Protein AF-A0A7X7TKZ2-F1 (afdb_monomer_lite)

Foldseek 3Di:
DDDDDPVVVVVVVVVVVVVVVVVVVVVVVVVVVVVVVVVVVVVVVVVVVVVVVVVVVVVVVVVCVCPPPVNVVVCCCPVVVDDDPVVVVVVVVVVVD

Sequence (97 aa):
MQHKPRIGKARIILVSSIVLLGLLLLTFIHLQNIAISLSYQVEQSAAIIEELKRENKAYALQVLKLKSPDRVEQVAREKLGMMEPEAVLLKDKDLVN

pLDDT: mean 71.98, std 12.39, range [43.44, 94.62]

Radius of gyration: 40.83 Å; chains: 1; bounding box: 81×20×120 Å

Structure (mmCIF, N/CA/C/O backbone):
data_AF-A0A7X7TKZ2-F1
#
_entry.id   AF-A0A7X7TKZ2-F1
#
loop_
_atom_site.group_PDB
_atom_site.id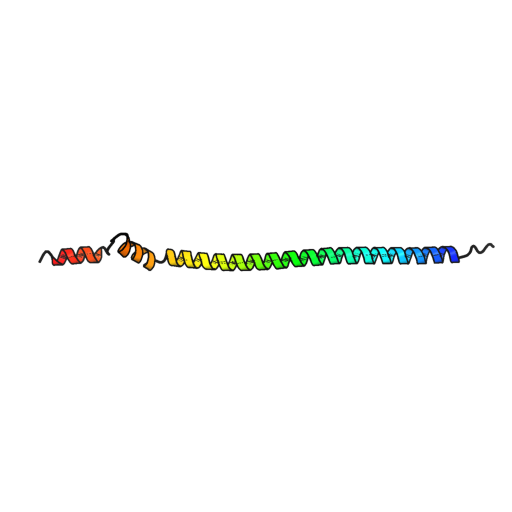
_atom_site.type_symbol
_atom_site.label_atom_id
_atom_site.label_alt_id
_atom_site.label_comp_id
_atom_site.label_asym_id
_atom_site.label_entity_id
_atom_site.label_seq_id
_atom_site.pdbx_PDB_ins_code
_atom_site.Cartn_x
_atom_site.Cartn_y
_atom_site.Cartn_z
_atom_site.occupancy
_atom_site.B_iso_or_equiv
_atom_site.auth_seq_id
_atom_site.auth_comp_id
_atom_site.auth_asym_id
_atom_site.auth_atom_id
_atom_site.pdbx_PDB_model_num
ATOM 1 N N . MET A 1 1 ? 39.102 -10.838 -59.931 1.00 43.44 1 MET A N 1
ATOM 2 C CA . MET A 1 1 ? 39.256 -10.596 -58.479 1.00 43.44 1 MET A CA 1
ATOM 3 C C . MET A 1 1 ? 38.960 -9.125 -58.200 1.00 43.44 1 MET A C 1
ATOM 5 O O . MET A 1 1 ? 39.757 -8.288 -58.589 1.00 43.44 1 MET A O 1
ATOM 9 N N . GLN A 1 2 ? 37.808 -8.785 -57.612 1.00 46.12 2 GLN A N 1
ATOM 10 C CA . GLN A 1 2 ? 37.507 -7.410 -57.182 1.00 46.12 2 GLN A CA 1
ATOM 11 C C . GLN A 1 2 ? 37.240 -7.398 -55.677 1.00 46.12 2 GLN A C 1
ATOM 13 O O . GLN A 1 2 ? 36.241 -7.935 -55.197 1.00 46.12 2 GLN A O 1
ATOM 18 N N . HIS A 1 3 ? 38.158 -6.794 -54.926 1.00 54.75 3 HIS A N 1
ATOM 19 C CA . HIS A 1 3 ? 38.039 -6.608 -53.487 1.00 54.75 3 HIS A CA 1
ATOM 20 C C . HIS A 1 3 ? 37.157 -5.375 -53.221 1.00 54.75 3 HIS A C 1
ATOM 22 O O . HIS A 1 3 ? 37.631 -4.246 -53.150 1.00 54.75 3 HIS A O 1
ATOM 28 N N . LYS A 1 4 ? 35.840 -5.583 -53.109 1.00 59.59 4 LYS A N 1
ATOM 29 C CA . LYS A 1 4 ? 34.884 -4.537 -52.701 1.00 59.59 4 LYS A CA 1
ATOM 30 C C . LYS A 1 4 ? 35.207 -4.095 -51.258 1.00 59.59 4 LYS A C 1
ATOM 32 O O . LYS A 1 4 ? 35.411 -4.966 -50.405 1.00 59.59 4 LYS A O 1
ATOM 37 N N . PRO A 1 5 ? 35.285 -2.786 -50.945 1.00 53.91 5 PRO A N 1
ATOM 38 C CA . PRO A 1 5 ? 35.872 -2.320 -49.690 1.00 53.91 5 PRO A CA 1
ATOM 39 C C . PRO A 1 5 ? 35.035 -2.752 -48.479 1.00 53.91 5 PRO A C 1
ATOM 41 O O . PRO A 1 5 ? 33.871 -2.379 -48.326 1.00 53.91 5 PRO A O 1
ATOM 44 N N . ARG A 1 6 ? 35.661 -3.519 -47.575 1.00 62.75 6 ARG A N 1
ATOM 45 C CA . ARG A 1 6 ? 35.088 -4.001 -46.297 1.00 62.75 6 ARG A CA 1
ATOM 46 C C . ARG A 1 6 ? 34.677 -2.858 -45.348 1.00 62.75 6 ARG A C 1
ATOM 48 O O . ARG A 1 6 ? 33.928 -3.083 -44.402 1.00 62.75 6 ARG A O 1
ATOM 55 N N . ILE A 1 7 ? 35.120 -1.634 -45.638 1.00 62.47 7 ILE A N 1
ATOM 56 C CA . ILE A 1 7 ? 34.942 -0.419 -44.832 1.00 62.47 7 ILE A CA 1
ATOM 57 C C . ILE A 1 7 ? 33.463 -0.010 -44.730 1.00 62.47 7 ILE A C 1
ATOM 59 O O . ILE A 1 7 ? 33.018 0.425 -43.671 1.00 62.47 7 ILE A O 1
ATOM 63 N N . GLY A 1 8 ? 32.669 -0.205 -45.792 1.00 71.62 8 GLY A N 1
ATOM 64 C CA . GLY A 1 8 ? 31.240 0.138 -45.776 1.00 71.62 8 GLY A CA 1
ATOM 65 C C . GLY A 1 8 ? 30.436 -0.722 -44.799 1.00 71.62 8 GLY A C 1
ATOM 66 O O . GLY A 1 8 ? 29.633 -0.205 -44.031 1.00 71.62 8 GLY A O 1
ATOM 67 N N . LYS A 1 9 ? 30.715 -2.032 -44.759 1.00 80.88 9 LYS A N 1
ATOM 68 C CA . LYS A 1 9 ? 30.064 -2.958 -43.820 1.00 80.88 9 LYS A CA 1
ATOM 69 C C . LYS A 1 9 ? 30.476 -2.674 -42.375 1.00 80.88 9 LYS A C 1
ATOM 71 O O . LYS A 1 9 ? 29.621 -2.664 -41.501 1.00 80.88 9 LYS A O 1
ATOM 76 N N . ALA A 1 10 ? 31.757 -2.385 -42.136 1.00 83.00 10 ALA A N 1
ATOM 77 C CA . ALA A 1 10 ? 32.256 -2.038 -40.806 1.00 83.00 10 ALA A CA 1
ATOM 78 C C . ALA A 1 10 ? 31.614 -0.751 -40.258 1.00 83.00 10 ALA A C 1
ATOM 80 O O . ALA A 1 10 ? 31.217 -0.719 -39.098 1.00 83.00 10 ALA A O 1
ATOM 81 N N . ARG A 1 11 ? 31.436 0.279 -41.099 1.00 88.06 11 ARG A N 1
ATOM 82 C CA . ARG A 1 11 ? 30.720 1.508 -40.717 1.00 88.06 11 ARG A CA 1
ATOM 83 C C . ARG A 1 11 ? 29.252 1.246 -40.387 1.00 88.06 11 ARG A C 1
ATOM 85 O O . ARG A 1 11 ? 28.767 1.764 -39.390 1.00 88.06 11 ARG A O 1
ATOM 92 N N . ILE A 1 12 ? 28.566 0.416 -41.175 1.00 88.44 12 ILE A N 1
ATOM 93 C CA . ILE A 1 12 ? 27.166 0.048 -40.910 1.00 88.44 12 ILE A CA 1
ATOM 94 C C . ILE A 1 12 ? 27.044 -0.718 -39.587 1.00 88.44 12 ILE A C 1
ATOM 96 O O . ILE A 1 12 ? 26.147 -0.426 -38.804 1.00 88.44 12 ILE A O 1
ATOM 100 N N . ILE A 1 13 ? 27.964 -1.644 -39.301 1.00 89.62 13 ILE A N 1
ATOM 101 C CA . ILE A 1 13 ? 27.979 -2.395 -38.036 1.00 89.62 13 ILE A CA 1
ATOM 102 C C . ILE A 1 13 ? 28.217 -1.458 -36.844 1.00 89.62 13 ILE A C 1
ATOM 104 O O . ILE A 1 13 ? 27.528 -1.579 -35.837 1.00 89.62 13 ILE A O 1
ATOM 108 N N . LEU A 1 14 ? 29.139 -0.498 -36.968 1.00 92.00 14 LEU A N 1
ATOM 109 C CA . LEU A 1 14 ? 29.416 0.490 -35.919 1.00 92.00 14 LEU A CA 1
ATOM 110 C C . LEU A 1 14 ? 28.215 1.399 -35.644 1.00 92.00 14 LEU A C 1
ATOM 112 O O . LEU A 1 14 ? 27.838 1.599 -34.496 1.00 92.00 14 LEU A O 1
ATOM 116 N N . VAL A 1 15 ? 27.580 1.923 -36.694 1.00 92.06 15 VAL A N 1
ATOM 117 C CA . VAL A 1 15 ? 26.379 2.755 -36.541 1.00 92.06 15 VAL A CA 1
ATOM 118 C C . VAL A 1 15 ? 25.239 1.931 -35.944 1.00 92.06 15 VAL A C 1
ATOM 120 O O . VAL A 1 15 ? 24.582 2.379 -35.010 1.00 92.06 15 VAL A O 1
ATOM 123 N N . SER A 1 16 ? 25.043 0.700 -36.421 1.00 91.88 16 SER A N 1
ATOM 124 C CA . SER A 1 16 ? 24.024 -0.203 -35.888 1.00 91.88 16 SER A CA 1
ATOM 125 C C . SER A 1 16 ? 24.252 -0.528 -34.414 1.00 91.88 16 SER A C 1
ATOM 127 O O . SER A 1 16 ? 23.273 -0.596 -33.677 1.00 91.88 16 SER A O 1
ATOM 129 N N . SER A 1 17 ? 25.497 -0.727 -33.967 1.00 91.38 17 SER A N 1
ATOM 130 C CA . SER A 1 17 ? 25.770 -1.035 -32.560 1.00 91.38 17 SER A CA 1
ATOM 131 C C . SER A 1 17 ? 25.493 0.163 -31.656 1.00 91.38 17 SER A C 1
ATOM 133 O O . SER A 1 17 ? 24.901 -0.014 -30.597 1.00 91.38 17 SER A O 1
ATOM 135 N N . ILE A 1 18 ? 25.834 1.379 -32.097 1.00 94.06 18 ILE A N 1
ATOM 136 C CA . ILE A 1 18 ? 25.562 2.623 -31.363 1.00 94.06 18 ILE A CA 1
ATOM 137 C C . ILE A 1 18 ? 24.053 2.853 -31.231 1.00 94.06 18 ILE A C 1
ATOM 139 O O . ILE A 1 18 ? 23.575 3.168 -30.143 1.00 94.06 18 ILE A O 1
ATOM 143 N N . VAL A 1 19 ? 23.293 2.647 -32.311 1.00 94.31 19 VAL A N 1
ATOM 144 C CA . VAL A 1 19 ? 21.826 2.757 -32.286 1.00 94.31 19 VAL A CA 1
ATOM 145 C C . VAL A 1 19 ? 21.222 1.721 -31.336 1.00 94.31 19 VAL A C 1
ATOM 147 O O . VAL A 1 19 ? 20.359 2.064 -30.529 1.00 94.31 19 VAL A O 1
ATOM 150 N N . LEU A 1 20 ? 21.702 0.474 -31.377 1.00 94.62 20 LEU A N 1
ATOM 151 C CA . LEU A 1 20 ? 21.226 -0.587 -30.487 1.00 94.62 20 LEU A CA 1
ATOM 152 C C . LEU A 1 20 ? 21.510 -0.263 -29.013 1.00 94.62 20 LEU A C 1
ATOM 154 O O . LEU A 1 20 ? 20.644 -0.453 -28.160 1.00 94.62 20 LEU A O 1
ATOM 158 N N . LEU A 1 21 ? 22.704 0.264 -28.722 1.00 94.19 21 LEU A N 1
ATOM 159 C CA . LEU A 1 21 ? 23.092 0.691 -27.379 1.00 94.19 21 LEU A CA 1
ATOM 160 C C . LEU A 1 21 ? 22.207 1.840 -26.884 1.00 94.19 21 LEU A C 1
ATOM 162 O O . LEU A 1 21 ? 21.745 1.817 -25.747 1.00 94.19 21 LEU A O 1
ATOM 166 N N . GLY A 1 22 ? 21.934 2.822 -27.749 1.00 91.94 22 GLY A N 1
ATOM 167 C CA . GLY A 1 22 ? 21.047 3.941 -27.440 1.00 91.94 22 GLY A CA 1
ATOM 168 C C . GLY A 1 22 ? 19.624 3.487 -27.113 1.00 91.94 22 GLY A C 1
ATOM 169 O O . GLY A 1 22 ? 19.047 3.943 -26.128 1.00 91.94 22 GLY A O 1
ATOM 170 N N . LEU A 1 23 ? 19.080 2.537 -27.880 1.00 92.00 23 LEU A N 1
ATOM 171 C CA . LEU A 1 23 ? 17.763 1.951 -27.611 1.00 92.00 23 LEU A CA 1
ATOM 172 C C . LEU A 1 23 ? 17.739 1.181 -26.286 1.00 92.00 23 LEU A C 1
ATOM 174 O O . LEU A 1 23 ? 16.812 1.361 -25.498 1.00 92.00 23 LEU A O 1
ATOM 178 N N . LEU A 1 24 ? 18.770 0.380 -26.001 1.00 91.00 24 LEU A N 1
ATOM 179 C CA . LEU A 1 24 ? 18.901 -0.327 -24.724 1.00 91.00 24 LEU A CA 1
ATOM 180 C C . LEU A 1 24 ? 18.906 0.645 -23.540 1.00 91.00 24 LEU A C 1
ATOM 182 O O . LEU A 1 24 ? 18.131 0.466 -22.601 1.00 91.00 24 LEU A O 1
ATOM 186 N N . LEU A 1 25 ? 19.709 1.709 -23.606 1.00 89.94 25 LEU A N 1
ATOM 187 C CA . LEU A 1 25 ? 19.763 2.729 -22.556 1.00 89.94 25 LEU A CA 1
ATOM 188 C C . LEU A 1 25 ? 18.419 3.445 -22.377 1.00 89.94 25 LEU A C 1
ATOM 190 O O . LEU A 1 25 ? 17.983 3.643 -21.244 1.00 89.94 25 LEU A O 1
ATOM 194 N N . LEU A 1 26 ? 17.728 3.772 -23.473 1.00 88.81 26 LEU A N 1
ATOM 195 C CA . LEU A 1 26 ? 16.402 4.388 -23.425 1.00 88.81 26 LEU A CA 1
ATOM 196 C C . LEU A 1 26 ? 15.388 3.479 -22.713 1.00 88.81 26 LEU A C 1
ATOM 198 O O . LEU A 1 26 ? 14.679 3.930 -21.815 1.00 88.81 26 LEU A O 1
ATOM 202 N N . THR A 1 27 ? 15.350 2.190 -23.071 1.00 84.88 27 THR A N 1
ATOM 203 C CA . THR A 1 27 ? 14.449 1.220 -22.427 1.00 84.88 27 THR A CA 1
ATOM 204 C C . THR A 1 27 ? 14.774 1.016 -20.948 1.00 84.88 27 THR A C 1
ATOM 206 O O . THR A 1 27 ? 13.862 0.926 -20.128 1.00 84.88 27 THR A O 1
ATOM 209 N N . PHE A 1 28 ? 16.059 1.024 -20.583 1.00 85.44 28 PHE A N 1
ATOM 210 C CA . PHE A 1 28 ? 16.506 0.889 -19.201 1.00 85.44 28 PHE A CA 1
ATOM 211 C C . PHE A 1 28 ? 16.075 2.080 -18.335 1.00 85.44 28 PHE A C 1
ATOM 213 O O . PHE A 1 28 ? 15.516 1.885 -17.257 1.00 85.44 28 PHE A O 1
ATOM 220 N N . ILE A 1 29 ? 16.264 3.309 -18.826 1.00 79.44 29 ILE A N 1
ATOM 221 C CA . ILE A 1 29 ? 15.820 4.532 -18.138 1.00 79.44 29 ILE A CA 1
ATOM 222 C C . ILE A 1 29 ? 14.293 4.542 -17.995 1.00 79.44 29 ILE A C 1
ATOM 224 O O . ILE A 1 29 ? 13.769 4.879 -16.934 1.00 79.44 29 ILE A O 1
ATOM 228 N N . HIS A 1 30 ? 13.568 4.132 -19.037 1.00 77.06 30 HIS A N 1
ATOM 229 C CA . HIS A 1 30 ? 12.109 4.091 -19.005 1.00 77.06 30 HIS A CA 1
ATOM 230 C C . HIS A 1 30 ? 11.578 3.073 -17.984 1.00 77.06 30 HIS A C 1
ATOM 232 O O . HIS A 1 30 ? 10.602 3.349 -17.287 1.00 77.06 30 HIS A O 1
ATOM 238 N N . LEU A 1 31 ? 12.236 1.918 -17.855 1.00 74.44 31 LEU A N 1
ATOM 239 C CA . LEU A 1 31 ? 11.875 0.891 -16.880 1.00 74.44 31 LEU A CA 1
ATOM 240 C C . LEU A 1 31 ? 12.194 1.328 -15.442 1.00 74.44 31 LEU A C 1
ATOM 242 O O . LEU A 1 31 ? 11.381 1.114 -14.545 1.00 74.44 31 LEU A O 1
ATOM 246 N N . GLN A 1 32 ? 13.332 1.996 -15.234 1.00 70.31 32 GLN A N 1
ATOM 247 C CA . GLN A 1 32 ? 13.697 2.582 -13.941 1.00 70.31 32 GLN A CA 1
ATOM 248 C C . GLN A 1 32 ? 12.707 3.664 -13.500 1.00 70.31 32 GLN A C 1
ATOM 250 O O . GLN A 1 32 ? 12.249 3.639 -12.362 1.00 70.31 32 GLN A O 1
ATOM 255 N N . ASN A 1 33 ? 12.305 4.567 -14.400 1.00 63.38 33 ASN A N 1
ATOM 256 C CA . ASN A 1 33 ? 11.306 5.594 -14.090 1.00 63.38 33 ASN A CA 1
ATOM 257 C C . ASN A 1 33 ? 9.961 4.984 -13.663 1.00 63.38 33 ASN A C 1
ATOM 259 O O . ASN A 1 33 ? 9.349 5.450 -12.701 1.00 63.38 33 ASN A O 1
ATOM 263 N N . ILE A 1 34 ? 9.524 3.908 -14.327 1.00 61.34 34 ILE A N 1
ATOM 264 C CA . ILE A 1 34 ? 8.311 3.176 -13.939 1.00 61.34 34 ILE A CA 1
ATOM 265 C C . ILE A 1 34 ? 8.489 2.542 -12.554 1.00 61.34 34 ILE A C 1
ATOM 267 O O . ILE A 1 34 ? 7.629 2.714 -11.690 1.00 61.34 34 ILE A O 1
ATOM 271 N N . ALA A 1 35 ? 9.613 1.863 -12.310 1.00 60.00 35 ALA A N 1
ATOM 272 C CA . ALA A 1 35 ? 9.888 1.204 -11.035 1.00 60.00 35 ALA A CA 1
ATOM 273 C C . ALA A 1 35 ? 9.944 2.194 -9.858 1.00 60.00 35 ALA A C 1
ATOM 275 O O . ALA A 1 35 ? 9.373 1.925 -8.803 1.00 60.00 35 ALA A O 1
ATOM 276 N N . ILE A 1 36 ? 10.556 3.366 -10.049 1.00 58.53 36 ILE A N 1
ATOM 277 C CA . ILE A 1 36 ? 10.632 4.423 -9.029 1.00 58.53 36 ILE A CA 1
ATOM 278 C C . ILE A 1 36 ? 9.231 4.964 -8.704 1.00 58.53 36 ILE A C 1
ATOM 280 O O . ILE A 1 36 ? 8.885 5.117 -7.533 1.00 58.53 36 ILE A O 1
ATOM 284 N N . SER A 1 37 ? 8.390 5.183 -9.720 1.00 57.28 37 SER A N 1
ATOM 285 C CA . SER A 1 37 ? 7.010 5.649 -9.515 1.00 57.28 37 SER A CA 1
ATOM 286 C C . SER A 1 37 ? 6.112 4.618 -8.816 1.00 57.28 37 SER A C 1
ATOM 288 O O . SER A 1 37 ? 5.170 4.989 -8.113 1.00 57.28 37 SER A O 1
ATOM 290 N N . LEU A 1 38 ? 6.402 3.324 -8.989 1.00 57.56 38 LEU A N 1
ATOM 291 C CA . LEU A 1 38 ? 5.638 2.237 -8.385 1.00 57.56 38 LEU A CA 1
ATOM 292 C C . LEU A 1 38 ? 6.017 2.046 -6.912 1.00 57.56 38 LEU A C 1
ATOM 294 O O . LEU A 1 38 ? 5.132 1.948 -6.067 1.00 57.56 38 LEU A O 1
ATOM 298 N N . SER A 1 39 ? 7.311 2.092 -6.583 1.00 58.19 39 SER A N 1
ATOM 299 C CA . SER A 1 39 ? 7.788 2.024 -5.194 1.00 58.19 39 SER A CA 1
ATOM 300 C C . SER A 1 39 ? 7.219 3.153 -4.329 1.00 58.19 39 SER A C 1
ATOM 302 O O . SER A 1 39 ? 6.795 2.912 -3.201 1.00 58.19 39 SER A O 1
ATOM 304 N N . TYR A 1 40 ? 7.107 4.363 -4.885 1.00 56.69 40 TYR A N 1
ATOM 305 C CA . TYR A 1 40 ? 6.570 5.520 -4.165 1.00 56.69 40 TYR A CA 1
ATOM 306 C C . TYR A 1 40 ? 5.067 5.400 -3.843 1.00 56.69 40 TYR A C 1
ATOM 308 O O . TYR A 1 40 ? 4.589 5.928 -2.839 1.00 56.69 40 TYR A O 1
ATOM 316 N N . GLN A 1 41 ? 4.310 4.679 -4.676 1.00 58.84 41 GLN A N 1
ATOM 317 C CA . GLN A 1 41 ? 2.888 4.404 -4.434 1.00 58.84 41 GLN A CA 1
ATOM 318 C C . GLN A 1 41 ? 2.679 3.297 -3.397 1.00 58.84 41 GLN A C 1
ATOM 320 O O . GLN A 1 41 ? 1.722 3.351 -2.620 1.00 58.84 41 GLN A O 1
ATOM 325 N N . VAL A 1 42 ? 3.582 2.314 -3.346 1.00 60.81 42 VAL A N 1
ATOM 326 C CA . VAL A 1 42 ? 3.534 1.244 -2.340 1.00 60.81 42 VAL A CA 1
ATOM 327 C C . VAL A 1 42 ? 3.833 1.794 -0.945 1.00 60.81 42 VAL A C 1
ATOM 329 O O . VAL A 1 42 ? 3.132 1.447 0.003 1.00 60.81 42 VAL A O 1
ATOM 332 N N . GLU A 1 43 ? 4.811 2.692 -0.815 1.00 59.06 43 GLU A N 1
ATOM 333 C CA . GLU A 1 43 ? 5.204 3.261 0.479 1.00 59.06 43 GLU A CA 1
ATOM 334 C C . GLU A 1 43 ? 4.118 4.170 1.080 1.00 59.06 43 GLU A C 1
ATOM 336 O O . GLU A 1 43 ? 3.759 4.020 2.248 1.00 59.06 43 GLU A O 1
ATOM 341 N N . GLN A 1 44 ? 3.496 5.032 0.268 1.00 60.09 44 GLN A N 1
ATOM 342 C CA . GLN A 1 44 ? 2.361 5.845 0.721 1.00 60.09 44 GLN A CA 1
ATOM 343 C C . GLN A 1 44 ? 1.149 4.989 1.102 1.00 60.09 44 GLN A C 1
ATOM 345 O O . GLN A 1 44 ? 0.502 5.241 2.117 1.00 60.09 44 GLN A O 1
ATOM 350 N N . SER A 1 45 ? 0.862 3.937 0.329 1.00 60.84 45 SER A N 1
ATOM 351 C CA . SER A 1 45 ? -0.241 3.025 0.647 1.00 60.84 45 SER A CA 1
ATOM 352 C C . SER A 1 45 ? 0.010 2.257 1.949 1.00 60.84 45 SER A C 1
ATOM 354 O O . SER A 1 45 ? -0.923 2.038 2.720 1.00 60.84 45 SER A O 1
ATOM 356 N N . ALA A 1 46 ? 1.259 1.879 2.234 1.00 62.03 46 ALA A N 1
ATOM 357 C CA . ALA A 1 46 ? 1.628 1.213 3.480 1.00 62.03 46 ALA A CA 1
ATOM 358 C C . ALA A 1 46 ? 1.456 2.130 4.703 1.00 62.03 46 ALA A C 1
ATOM 360 O O . ALA A 1 46 ? 0.893 1.691 5.708 1.00 62.03 46 ALA A O 1
ATOM 361 N N . ALA A 1 47 ? 1.859 3.400 4.594 1.00 67.12 47 ALA A N 1
ATOM 362 C CA . ALA A 1 47 ? 1.683 4.390 5.657 1.00 67.12 47 ALA A CA 1
ATOM 363 C C . ALA A 1 47 ? 0.196 4.628 5.982 1.00 67.12 47 ALA A C 1
ATOM 365 O O . ALA A 1 47 ? -0.198 4.603 7.148 1.00 67.12 47 ALA A O 1
ATOM 366 N N . ILE A 1 48 ? -0.647 4.753 4.951 1.00 69.31 48 ILE A N 1
ATOM 367 C CA . ILE A 1 48 ? -2.101 4.909 5.106 1.00 69.31 48 ILE A CA 1
ATOM 368 C C . ILE A 1 48 ? -2.710 3.677 5.797 1.00 69.31 48 ILE A C 1
ATOM 370 O O . ILE A 1 48 ? -3.517 3.805 6.716 1.00 69.31 48 ILE A O 1
ATOM 374 N N . I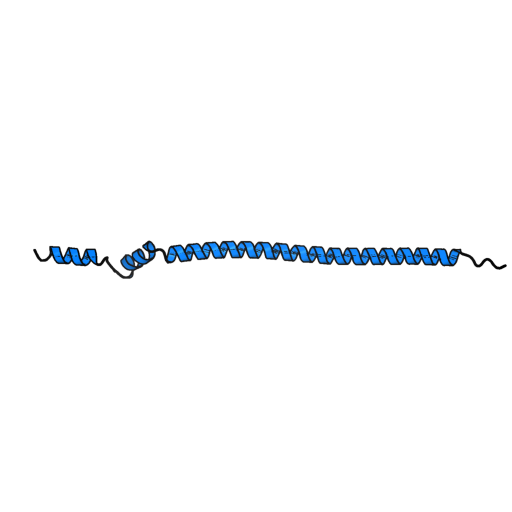LE A 1 49 ? -2.305 2.463 5.412 1.00 71.31 49 ILE A N 1
ATOM 375 C CA . ILE A 1 49 ? -2.792 1.225 6.046 1.00 71.31 49 ILE A CA 1
ATOM 376 C C . ILE A 1 49 ? -2.410 1.161 7.533 1.00 71.31 49 ILE A C 1
ATOM 378 O O . ILE A 1 49 ? -3.196 0.671 8.352 1.00 71.31 49 ILE A O 1
ATOM 382 N N . GLU A 1 50 ? -1.213 1.620 7.895 1.00 71.56 50 GLU A N 1
ATOM 383 C CA . GLU A 1 50 ? -0.757 1.642 9.284 1.00 71.56 50 GLU A CA 1
ATOM 384 C C . GLU A 1 50 ? -1.537 2.661 10.128 1.00 71.56 50 GLU A C 1
ATOM 386 O O . GLU A 1 50 ? -1.990 2.326 11.229 1.00 71.56 50 GLU A O 1
ATOM 391 N N . GLU A 1 51 ? -1.773 3.857 9.587 1.00 76.31 51 GLU A N 1
ATOM 392 C CA . GLU A 1 51 ? -2.586 4.899 10.218 1.00 76.31 51 GLU A CA 1
ATOM 393 C C . GLU A 1 51 ? -4.021 4.414 10.469 1.00 76.31 51 GLU A C 1
ATOM 395 O O . GLU A 1 51 ? -4.475 4.385 11.617 1.00 76.31 51 GLU A O 1
ATOM 400 N N . LEU A 1 52 ? -4.689 3.878 9.442 1.00 73.81 52 LEU A N 1
ATOM 401 C CA . LEU A 1 52 ? -6.036 3.313 9.571 1.00 73.81 52 LEU A CA 1
ATOM 402 C C . LEU A 1 52 ? -6.100 2.154 10.577 1.00 73.81 52 LEU A C 1
ATOM 404 O O . LEU A 1 52 ? -7.065 2.035 11.335 1.00 73.81 52 LEU A O 1
ATOM 408 N N . LYS A 1 53 ? -5.077 1.289 10.642 1.00 71.75 53 LYS A N 1
ATOM 409 C CA . LYS A 1 53 ? -5.014 0.221 11.658 1.00 71.75 53 LYS A CA 1
ATOM 410 C C . LYS A 1 53 ? -4.916 0.780 13.072 1.00 71.75 53 LYS A C 1
ATOM 412 O O . LYS A 1 53 ? -5.504 0.205 13.994 1.00 71.75 53 LYS A O 1
ATOM 417 N N . ARG A 1 54 ? -4.157 1.858 13.264 1.00 74.38 54 ARG A N 1
ATOM 418 C CA . ARG A 1 54 ? -4.002 2.507 14.567 1.00 74.38 54 ARG A CA 1
ATOM 419 C C . ARG A 1 54 ? -5.310 3.152 15.013 1.00 74.38 54 ARG A C 1
ATOM 421 O O . ARG A 1 54 ? -5.726 2.934 16.152 1.00 74.38 54 ARG A O 1
ATOM 428 N N . GLU A 1 55 ? -5.979 3.865 14.116 1.00 76.50 55 GLU A N 1
ATOM 429 C CA . GLU A 1 55 ? -7.282 4.473 14.387 1.00 76.50 55 GLU A CA 1
ATOM 430 C C . GLU A 1 55 ? -8.343 3.422 14.715 1.00 76.50 55 GLU A C 1
ATOM 432 O O . GLU A 1 55 ? -9.040 3.530 15.722 1.00 76.50 55 GLU A O 1
ATOM 437 N N . ASN A 1 56 ? -8.412 2.338 13.941 1.00 75.50 56 ASN A N 1
ATOM 438 C CA . ASN A 1 56 ? -9.387 1.273 14.166 1.00 75.50 56 ASN A CA 1
ATOM 439 C C . ASN A 1 56 ? -9.196 0.595 15.539 1.00 75.50 56 ASN A C 1
ATOM 441 O O . ASN A 1 56 ? -10.160 0.366 16.270 1.00 75.50 56 ASN A O 1
ATOM 445 N N . LYS A 1 57 ? -7.943 0.370 15.965 1.00 70.56 57 LYS A N 1
ATOM 446 C CA . LYS A 1 57 ? -7.646 -0.103 17.331 1.00 70.56 57 LYS A CA 1
ATOM 447 C C . LYS A 1 57 ? -8.107 0.890 18.401 1.00 70.56 57 LYS A C 1
ATOM 449 O O . LYS A 1 57 ? -8.665 0.470 19.414 1.00 70.56 57 LYS A O 1
ATOM 454 N N . ALA A 1 58 ? -7.902 2.189 18.192 1.00 72.81 58 ALA A N 1
ATOM 455 C CA . ALA A 1 58 ? -8.346 3.214 19.133 1.00 72.81 58 ALA A CA 1
ATOM 456 C C . ALA A 1 58 ? -9.880 3.276 19.234 1.00 72.81 58 ALA A C 1
ATOM 458 O O . ALA A 1 58 ? -10.419 3.387 20.336 1.00 72.81 58 ALA A O 1
ATOM 459 N N . TYR A 1 59 ? -10.597 3.155 18.115 1.00 68.06 59 TYR A N 1
ATOM 460 C CA . TYR A 1 59 ? -12.058 3.080 18.114 1.00 68.06 59 TYR A CA 1
ATOM 461 C C . TYR A 1 59 ? -12.574 1.804 18.780 1.00 68.06 59 TYR A C 1
ATOM 463 O O . TYR A 1 59 ? -13.500 1.877 19.586 1.00 68.06 59 TYR A O 1
ATOM 471 N N . ALA A 1 60 ? -11.946 0.652 18.535 1.00 67.50 60 ALA A N 1
ATOM 472 C CA . ALA A 1 60 ? -12.308 -0.601 19.195 1.00 67.50 60 ALA A CA 1
ATOM 473 C C . ALA A 1 60 ? -12.173 -0.503 20.725 1.00 67.50 60 ALA A C 1
ATOM 475 O O . ALA A 1 60 ? -13.071 -0.930 21.450 1.00 67.50 60 ALA A O 1
ATOM 476 N N . LEU A 1 61 ? -11.103 0.126 21.224 1.00 69.88 61 LEU A N 1
ATOM 477 C CA . LEU A 1 61 ? -10.914 0.380 22.656 1.00 69.88 61 LEU A CA 1
ATOM 478 C C . LEU A 1 61 ? -11.962 1.345 23.224 1.00 69.88 61 LEU A C 1
ATOM 480 O O . LEU A 1 61 ? -12.464 1.128 24.326 1.00 69.88 61 LEU A O 1
ATOM 484 N N . GLN A 1 62 ? -12.329 2.387 22.477 1.00 67.06 62 GLN A N 1
ATOM 485 C CA . GLN A 1 62 ? -13.388 3.314 22.880 1.00 67.06 62 GLN A CA 1
ATOM 486 C C . GLN A 1 62 ? -14.753 2.629 22.943 1.00 67.06 62 GLN A C 1
ATOM 488 O O . GLN A 1 62 ? -15.485 2.832 23.907 1.00 67.06 62 GLN A O 1
ATOM 493 N N . VAL A 1 63 ? -15.082 1.772 21.974 1.00 68.44 63 VAL A N 1
ATOM 494 C CA . VAL A 1 63 ? -16.308 0.964 22.004 1.00 68.44 63 VAL A CA 1
ATOM 495 C C . VAL A 1 63 ? -16.298 0.017 23.199 1.00 68.44 63 VAL A C 1
ATOM 497 O O . VAL A 1 63 ? -17.309 -0.081 23.889 1.00 68.44 63 VAL A O 1
ATOM 500 N N . LEU A 1 64 ? -15.169 -0.635 23.489 1.00 64.06 64 LEU A N 1
ATOM 501 C CA . LEU A 1 64 ? -15.040 -1.508 24.657 1.00 64.06 64 LEU A CA 1
ATOM 502 C C . LEU A 1 64 ? -15.253 -0.739 25.965 1.00 64.06 64 LEU A C 1
ATOM 504 O O . LEU A 1 64 ? -15.957 -1.211 26.849 1.00 64.06 64 LEU A O 1
ATOM 508 N N . LYS A 1 65 ? -14.695 0.472 26.063 1.00 60.78 65 LYS A N 1
ATOM 509 C CA . LYS A 1 65 ? -14.867 1.361 27.217 1.00 60.78 65 LYS A CA 1
ATOM 51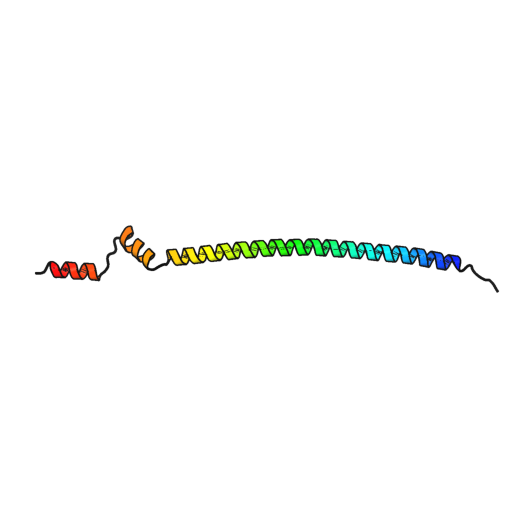0 C C . LYS A 1 65 ? -16.301 1.879 27.348 1.00 60.78 65 LYS A C 1
ATOM 512 O O . LYS A 1 65 ? -16.801 2.026 28.453 1.00 60.78 65 LYS A O 1
ATOM 517 N N . LEU A 1 66 ? -16.970 2.167 26.234 1.00 61.94 66 LEU A N 1
ATOM 518 C CA . LEU A 1 66 ? -18.370 2.600 26.227 1.00 61.94 66 LEU A CA 1
ATOM 519 C C . LEU A 1 66 ? -19.332 1.453 26.557 1.00 61.94 66 LEU A C 1
ATOM 521 O O . LEU A 1 66 ? -20.388 1.700 27.131 1.00 61.94 66 LEU A O 1
ATOM 525 N N . LYS A 1 67 ? -18.965 0.217 26.208 1.00 61.56 67 LYS A N 1
ATOM 526 C CA . LYS A 1 67 ? -19.720 -1.002 26.515 1.00 61.56 67 LYS A CA 1
ATOM 527 C C . LYS A 1 67 ? -19.301 -1.670 27.827 1.00 61.56 67 LYS A C 1
ATOM 529 O O . LYS A 1 67 ? -19.825 -2.742 28.123 1.00 61.56 67 LYS A O 1
ATOM 534 N N . SER A 1 68 ? -18.361 -1.104 28.589 1.00 69.38 68 SER A N 1
ATOM 535 C CA . SER A 1 68 ? -17.924 -1.745 29.828 1.00 69.38 68 SER A CA 1
ATOM 536 C C . SER A 1 68 ? -19.095 -1.804 30.820 1.00 69.38 68 SER A C 1
ATOM 538 O O . SER A 1 68 ? -19.850 -0.829 30.910 1.00 69.38 68 SER A O 1
ATOM 540 N N . PRO A 1 69 ? -19.267 -2.921 31.552 1.00 68.06 69 PRO A N 1
ATOM 541 C CA . PRO A 1 69 ? -20.341 -3.079 32.534 1.00 68.06 69 PRO A CA 1
ATOM 542 C C . PRO A 1 69 ? -20.428 -1.891 33.496 1.00 68.06 69 PRO A C 1
ATOM 544 O O . PRO A 1 69 ? -21.501 -1.321 33.650 1.00 68.06 69 PRO A O 1
ATOM 547 N N . ASP A 1 70 ? -19.283 -1.416 33.993 1.00 72.19 70 ASP A N 1
ATOM 548 C CA . ASP A 1 70 ? -19.190 -0.260 34.891 1.00 72.19 70 ASP A CA 1
ATOM 549 C C . ASP A 1 70 ? -19.769 1.028 34.283 1.00 72.19 70 ASP A C 1
ATOM 551 O O . ASP A 1 70 ? -20.398 1.822 34.978 1.00 72.19 70 ASP A O 1
ATOM 555 N N . ARG A 1 71 ? -19.592 1.267 32.971 1.00 72.50 71 ARG A N 1
ATOM 556 C CA . ARG A 1 71 ? -20.173 2.446 32.303 1.00 72.50 71 ARG A CA 1
ATOM 557 C C . ARG A 1 71 ? -21.660 2.289 32.046 1.00 72.50 71 ARG A C 1
ATOM 559 O O . ARG A 1 71 ? -22.384 3.279 32.133 1.00 72.50 71 ARG A O 1
ATOM 566 N N . VAL A 1 72 ? -22.111 1.079 31.727 1.00 76.06 72 VAL A N 1
ATOM 567 C CA . VAL A 1 72 ? -23.540 0.772 31.587 1.00 76.06 72 VAL A CA 1
ATOM 568 C C . VAL A 1 72 ? -24.242 0.980 32.925 1.00 76.06 72 VAL A C 1
ATOM 570 O O . VAL A 1 72 ? -25.266 1.655 32.982 1.00 76.06 72 VAL A O 1
ATOM 573 N N . GLU A 1 73 ? -23.647 0.482 34.000 1.00 75.88 73 GLU A N 1
ATOM 574 C CA . GLU A 1 73 ? -24.115 0.641 35.368 1.00 75.88 73 GLU A CA 1
ATOM 575 C C . GLU A 1 73 ? -24.100 2.110 35.808 1.00 75.88 73 GLU A C 1
ATOM 577 O O . GLU A 1 73 ? -25.101 2.608 36.318 1.00 75.88 73 GLU A O 1
ATOM 582 N N . GLN A 1 74 ? -23.020 2.844 35.528 1.00 79.44 74 GLN A N 1
ATOM 583 C CA . GLN A 1 74 ? -22.938 4.276 35.809 1.00 79.44 74 GLN A CA 1
ATOM 584 C C . GLN A 1 74 ? -24.057 5.048 35.099 1.00 79.44 74 GLN A C 1
ATOM 586 O O . GLN A 1 74 ? -24.739 5.857 35.719 1.00 79.44 74 GLN A O 1
ATOM 591 N N . VAL A 1 75 ? -24.292 4.794 33.807 1.00 81.75 75 VAL A N 1
ATOM 592 C CA . VAL A 1 75 ? -25.384 5.444 33.065 1.00 81.75 75 VAL A CA 1
ATOM 593 C C . VAL A 1 75 ? -26.751 5.023 33.613 1.00 81.75 75 VAL A C 1
ATOM 595 O O . VAL A 1 75 ? -27.640 5.868 33.727 1.00 81.75 75 VAL A O 1
ATOM 598 N N . ALA A 1 76 ? -26.922 3.755 33.988 1.00 82.19 76 ALA A N 1
ATOM 599 C CA . ALA A 1 76 ? -28.152 3.262 34.593 1.00 82.19 76 ALA A CA 1
ATOM 600 C C . ALA A 1 76 ? -28.450 3.962 35.928 1.00 82.19 76 ALA A C 1
ATOM 602 O O . ALA A 1 76 ? -29.563 4.452 36.112 1.00 82.19 76 ALA A O 1
ATOM 603 N N . ARG A 1 77 ? -27.453 4.096 36.812 1.00 80.81 77 ARG A N 1
ATOM 604 C CA . ARG A 1 77 ? -27.590 4.773 38.109 1.00 80.81 77 ARG A CA 1
ATOM 605 C C . ARG A 1 77 ? -27.745 6.289 37.965 1.00 80.81 77 ARG A C 1
ATOM 607 O O . ARG A 1 77 ? -28.680 6.860 38.513 1.00 80.81 77 ARG A O 1
ATOM 614 N N . GLU A 1 78 ? -26.865 6.945 37.209 1.00 83.62 78 GLU A N 1
ATOM 615 C CA . GLU A 1 78 ? -26.785 8.414 37.153 1.00 83.62 78 GLU A CA 1
ATOM 616 C C . GLU A 1 78 ? -27.818 9.051 36.221 1.00 83.62 78 GLU A C 1
ATOM 618 O O . GLU A 1 78 ? -28.366 10.103 36.541 1.00 83.62 78 GLU A O 1
ATOM 623 N N . LYS A 1 79 ? -28.072 8.457 35.046 1.00 82.19 79 LYS A N 1
ATOM 624 C CA . LYS A 1 79 ? -28.970 9.058 34.042 1.00 82.19 79 LYS A CA 1
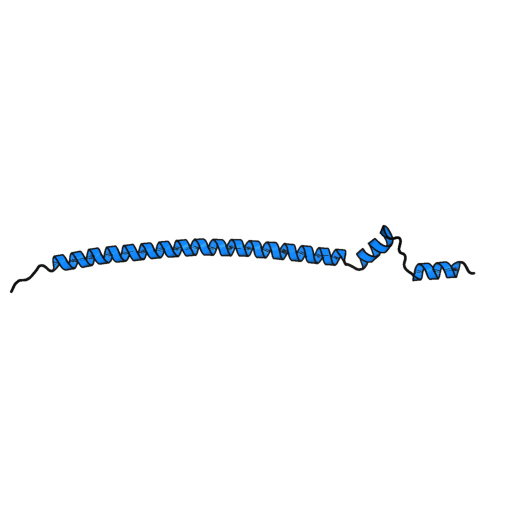ATOM 625 C C . LYS A 1 79 ? -30.374 8.487 34.066 1.00 82.19 79 LYS A C 1
ATOM 627 O O . LYS A 1 79 ? -31.313 9.201 33.729 1.00 82.19 79 LYS A O 1
ATOM 632 N N . LEU A 1 80 ? -30.509 7.208 34.399 1.00 81.94 80 LEU A N 1
ATOM 633 C CA . LEU A 1 80 ? -31.793 6.507 34.371 1.00 81.94 80 LEU A CA 1
ATOM 634 C C . LEU A 1 80 ? -32.371 6.299 35.777 1.00 81.94 80 LEU A C 1
ATOM 636 O O . LEU A 1 80 ? -33.485 5.799 35.896 1.00 81.94 80 LEU A O 1
ATOM 640 N N . GLY A 1 81 ? -31.643 6.698 36.829 1.00 81.31 81 GLY A N 1
ATOM 641 C CA . GLY A 1 81 ? -32.086 6.586 38.220 1.00 81.31 81 GLY A CA 1
ATOM 642 C C . GLY A 1 81 ? -32.300 5.144 38.679 1.00 81.31 81 GLY A C 1
ATOM 643 O O . GLY A 1 81 ? -33.004 4.911 39.659 1.00 81.31 81 GLY A O 1
ATOM 644 N N . MET A 1 82 ? -31.738 4.168 37.960 1.00 81.38 82 MET A N 1
ATOM 645 C CA . MET A 1 82 ? -31.866 2.761 38.306 1.00 81.38 82 MET A CA 1
ATOM 646 C C . MET A 1 82 ? -31.004 2.453 39.526 1.00 81.38 82 MET A C 1
ATOM 648 O O . MET A 1 82 ? -29.840 2.840 39.603 1.00 81.38 82 MET A O 1
ATOM 652 N N . MET A 1 83 ? -31.565 1.715 40.474 1.00 76.81 83 MET A N 1
ATOM 653 C CA . MET A 1 83 ? -30.832 1.192 41.620 1.00 76.81 83 MET A CA 1
ATOM 654 C C . MET A 1 83 ? -30.843 -0.329 41.593 1.00 76.81 83 MET A C 1
ATOM 656 O O . MET A 1 83 ? -31.693 -0.942 40.946 1.00 76.81 83 MET A O 1
ATOM 660 N N . GLU A 1 84 ? -29.884 -0.938 42.283 1.00 79.31 84 GLU A N 1
ATOM 661 C CA . GLU A 1 84 ? -29.834 -2.392 42.347 1.00 79.31 84 GLU A CA 1
ATOM 662 C C . GLU A 1 84 ? -31.084 -2.957 43.035 1.00 79.31 84 GLU A C 1
ATOM 664 O O . GLU A 1 84 ? -31.494 -2.426 44.074 1.00 79.31 84 GLU A O 1
ATOM 669 N N . PRO A 1 85 ? -31.681 -4.036 42.494 1.00 75.94 85 PRO A N 1
ATOM 670 C CA . PRO A 1 85 ? -32.891 -4.630 43.055 1.00 75.94 85 PRO A CA 1
ATOM 671 C C . PRO A 1 85 ? -32.728 -5.033 44.523 1.00 75.94 85 PRO A C 1
ATOM 673 O O . PRO A 1 85 ? -33.633 -4.818 45.324 1.00 75.94 85 PRO A O 1
ATOM 676 N N . GLU A 1 86 ? -31.560 -5.556 44.902 1.00 72.50 86 GLU A N 1
ATOM 677 C CA . GLU A 1 86 ? -31.266 -5.972 46.279 1.00 72.50 86 GLU A CA 1
ATOM 678 C C . GLU A 1 86 ? -31.348 -4.798 47.267 1.00 72.50 86 GLU A C 1
ATOM 680 O O . GLU A 1 86 ? -31.880 -4.948 48.365 1.00 72.50 86 GLU A O 1
ATOM 685 N N . ALA A 1 87 ? -30.932 -3.598 46.850 1.00 65.38 87 ALA A N 1
ATOM 686 C CA . ALA A 1 87 ? -31.026 -2.391 47.668 1.00 65.38 87 ALA A CA 1
ATOM 687 C C . ALA A 1 87 ? -32.474 -1.894 47.845 1.00 65.38 87 ALA A C 1
ATOM 689 O O . ALA A 1 87 ? -32.781 -1.253 48.850 1.00 65.38 87 ALA A O 1
ATOM 690 N N . VAL A 1 88 ? -33.376 -2.186 46.900 1.00 66.44 88 VAL A N 1
ATOM 691 C CA . VAL A 1 88 ? -34.814 -1.886 47.040 1.00 66.44 88 VAL A CA 1
ATOM 692 C C . V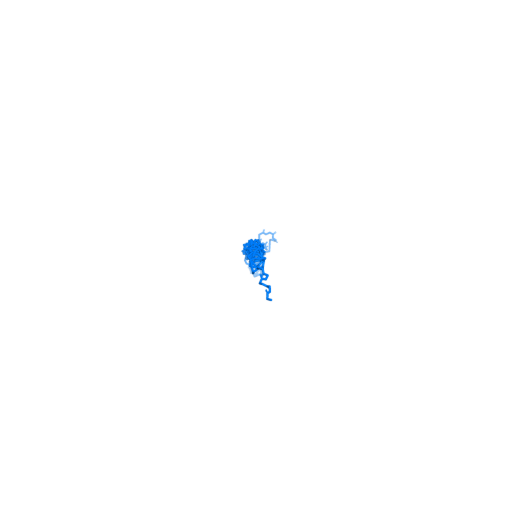AL A 1 88 ? -35.464 -2.875 48.003 1.00 66.44 88 VAL A C 1
ATOM 694 O O . VAL A 1 88 ? -36.200 -2.472 48.899 1.00 66.44 88 VAL A O 1
ATOM 697 N N . LEU A 1 89 ? -35.165 -4.166 47.837 1.00 67.31 89 LEU A N 1
ATOM 698 C CA . LEU A 1 89 ? -35.797 -5.248 48.594 1.00 67.31 89 LEU A CA 1
ATOM 699 C C . LEU A 1 89 ? -35.362 -5.286 50.067 1.00 67.31 89 LEU A C 1
ATOM 701 O O . LEU A 1 89 ? -36.156 -5.665 50.925 1.00 67.31 89 LEU A O 1
ATOM 705 N N . LEU A 1 90 ? -34.124 -4.887 50.377 1.00 60.72 90 LEU A N 1
ATOM 706 C CA . LEU A 1 90 ? -33.649 -4.765 51.761 1.00 60.72 90 LEU A CA 1
ATOM 707 C C . LEU A 1 90 ? -34.270 -3.554 52.470 1.00 60.72 90 LEU A C 1
ATOM 709 O O . LEU A 1 90 ? -34.731 -3.679 53.599 1.00 60.72 90 LEU A O 1
ATOM 713 N N . LYS A 1 91 ? -34.380 -2.417 51.773 1.00 59.84 91 LYS A N 1
ATOM 714 C CA . LYS A 1 91 ? -34.987 -1.194 52.315 1.00 59.84 91 LYS A CA 1
ATOM 715 C C . LYS A 1 91 ? -36.473 -1.360 52.649 1.00 59.84 91 LYS A C 1
ATOM 717 O O . LYS A 1 91 ? -36.950 -0.731 53.583 1.00 59.84 91 LYS A O 1
ATOM 722 N N . ASP A 1 92 ? -37.191 -2.197 51.904 1.00 59.41 92 ASP A N 1
ATOM 723 C CA . ASP A 1 92 ? -38.597 -2.520 52.177 1.00 59.41 92 ASP A CA 1
ATOM 724 C C . ASP A 1 92 ? -38.754 -3.436 53.406 1.00 59.41 92 ASP A C 1
ATOM 726 O O . ASP A 1 92 ? -39.660 -3.260 54.216 1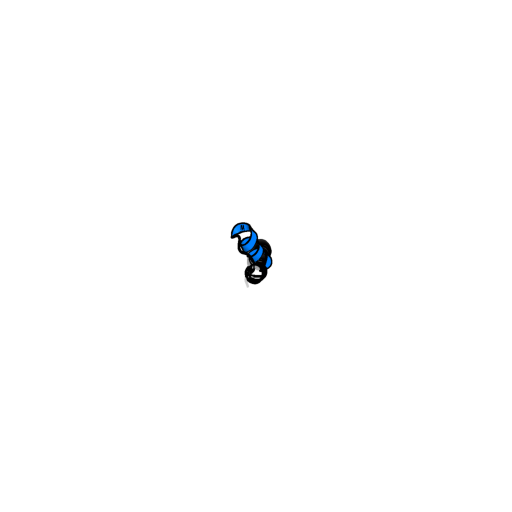.00 59.41 92 ASP A O 1
ATOM 730 N N . LYS A 1 93 ? -37.813 -4.368 53.613 1.00 57.66 93 LYS A N 1
ATOM 731 C CA . LYS A 1 93 ? -37.810 -5.287 54.764 1.00 57.66 93 LYS A CA 1
ATOM 732 C C . LYS A 1 93 ? -37.586 -4.585 56.106 1.00 57.66 93 LYS A C 1
ATOM 734 O O . LYS A 1 93 ? -38.150 -5.017 57.108 1.00 57.66 93 LYS A O 1
ATOM 739 N N . ASP A 1 94 ? -36.811 -3.505 56.111 1.00 58.84 94 ASP A N 1
ATOM 740 C CA . ASP A 1 94 ? -36.532 -2.695 57.304 1.00 58.84 94 ASP A CA 1
ATOM 741 C C . ASP A 1 94 ? -37.680 -1.727 57.667 1.00 58.84 94 ASP A C 1
ATOM 743 O O . ASP A 1 94 ? -37.654 -1.119 58.733 1.00 58.84 94 ASP A O 1
ATOM 747 N N . LEU A 1 95 ? -38.697 -1.578 56.805 1.00 58.53 95 LEU A N 1
ATOM 748 C CA . LEU A 1 95 ? -39.884 -0.736 57.040 1.00 58.53 95 LEU A CA 1
ATOM 749 C C . LEU A 1 95 ? -41.089 -1.517 57.597 1.00 58.53 95 LEU A C 1
ATOM 751 O O . LEU A 1 95 ? -42.120 -0.918 57.903 1.00 58.53 95 LEU A O 1
ATOM 755 N N . VAL A 1 96 ? -40.975 -2.843 57.720 1.00 57.47 96 VAL A N 1
ATOM 756 C CA . VAL A 1 96 ? -42.052 -3.750 58.165 1.00 57.47 96 VAL A CA 1
ATOM 757 C C . VAL A 1 96 ? -41.811 -4.276 59.594 1.00 57.47 96 VAL A C 1
ATOM 759 O O . VAL A 1 96 ? -42.525 -5.166 60.051 1.00 57.47 96 VAL A O 1
ATOM 762 N N . ASN A 1 97 ? -40.841 -3.719 60.330 1.00 47.88 97 ASN A N 1
ATOM 763 C CA . ASN A 1 97 ? -40.533 -4.104 61.714 1.00 47.88 97 ASN A CA 1
ATOM 764 C C . ASN A 1 97 ? -40.611 -2.917 62.680 1.00 47.88 97 ASN A C 1
ATOM 766 O O . ASN A 1 97 ? -40.045 -1.854 62.344 1.00 47.88 97 ASN A O 1
#

Secondary structure (DSSP, 8-state):
-----THHHHHHHHHHHHHHHHHHHHHHHHHHHHHHHHHHHHHHHHHHHHHHHHHHHHHHHHHHHHT-HHHHHHHHHHTT----HHHHHHHHHTT--